Protein AF-I3E5K9-F1 (afdb_monomer_lite)

Sequence (62 aa):
MVKNLPLLLAMLVIGCSTTTIPLTTNSPQFVEWFLLIAGIILNIWSMMGLILHLGIKRLSNN

Foldseek 3Di:
DPPCLVVLVVLLVVLVVLLVCLVPDVDDPVSNVVSNVVSVVSNVVSVVVNCVVVVVVVVVVD

Radius of gyration: 14.74 Å; chains: 1; bounding box: 36×17×40 Å

Organism: NCBI:txid997296

Secondary structure (DSSP, 8-state):
--TTHHHHHHHHHHHHHHHHHHHHS---HHHHHHHHHHHHHHHHHHHHHHHHHHHHHHHTT-

Structure (mmCIF, N/CA/C/O backbone):
data_AF-I3E5K9-F1
#
_entry.id   AF-I3E5K9-F1
#
loop_
_atom_site.group_PDB
_atom_site.id
_atom_site.type_symbol
_atom_site.label_atom_id
_atom_site.label_alt_id
_atom_site.label_comp_id
_atom_site.label_asym_id
_atom_site.label_entity_id
_atom_site.label_seq_id
_atom_site.pdbx_PDB_ins_code
_atom_site.Cartn_x
_atom_site.Cartn_y
_atom_site.Cartn_z
_atom_site.occupancy
_atom_site.B_iso_or_equiv
_atom_site.auth_seq_id
_atom_site.auth_comp_id
_atom_site.auth_asym_id
_atom_site.auth_atom_id
_atom_site.pdbx_PDB_model_num
ATOM 1 N N . MET A 1 1 ? -22.497 8.077 12.866 1.00 44.69 1 MET A N 1
ATOM 2 C CA . MET A 1 1 ? -22.736 7.099 11.779 1.00 44.69 1 MET A CA 1
ATOM 3 C C . MET A 1 1 ? -21.914 7.499 10.560 1.00 44.69 1 MET A C 1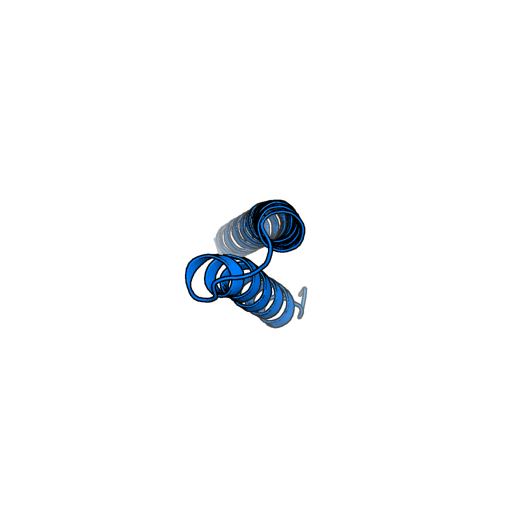
ATOM 5 O O . MET A 1 1 ? -22.422 8.206 9.703 1.00 44.69 1 MET A O 1
ATOM 9 N N . VAL A 1 2 ? -20.644 7.102 10.475 1.00 45.84 2 VAL A N 1
ATOM 10 C CA . VAL A 1 2 ? -19.876 7.294 9.236 1.00 45.84 2 VAL A CA 1
ATOM 11 C C . VAL A 1 2 ? -19.839 5.945 8.534 1.00 45.84 2 VAL A C 1
ATOM 13 O O . VAL A 1 2 ? -19.225 4.991 9.001 1.00 45.84 2 VAL A O 1
ATOM 16 N N . LYS A 1 3 ? -20.592 5.842 7.442 1.00 54.09 3 LYS A N 1
ATOM 17 C CA . LYS A 1 3 ? -20.887 4.612 6.689 1.00 54.09 3 LYS A CA 1
ATOM 18 C C . LYS A 1 3 ? -19.682 4.115 5.861 1.00 54.09 3 LYS A C 1
ATOM 20 O O . LYS A 1 3 ? -19.824 3.216 5.042 1.00 54.09 3 LYS A O 1
ATOM 25 N N . ASN A 1 4 ? -18.496 4.687 6.094 1.00 62.38 4 ASN A N 1
ATOM 26 C CA . ASN A 1 4 ? -17.334 4.629 5.202 1.00 62.38 4 ASN A CA 1
ATOM 27 C C . ASN A 1 4 ? -16.201 3.733 5.737 1.00 62.38 4 ASN A C 1
ATOM 29 O O . ASN A 1 4 ? -15.125 3.690 5.151 1.00 62.38 4 ASN A O 1
ATOM 33 N N . LEU A 1 5 ? -16.437 2.978 6.814 1.00 64.19 5 LEU A N 1
ATOM 34 C CA . LEU A 1 5 ? -15.527 1.921 7.268 1.00 64.19 5 LEU A CA 1
ATOM 35 C C . LEU A 1 5 ? -15.142 0.913 6.158 1.00 64.19 5 LEU A C 1
ATOM 37 O O . LEU A 1 5 ? -13.952 0.622 6.036 1.00 64.19 5 LEU A O 1
ATOM 41 N N . PRO A 1 6 ? -16.072 0.423 5.305 1.00 70.31 6 PRO A N 1
ATOM 42 C CA . PRO A 1 6 ? -15.690 -0.438 4.182 1.00 70.31 6 PRO A CA 1
ATOM 43 C C . PRO A 1 6 ? -14.796 0.276 3.156 1.00 70.31 6 PRO A C 1
ATOM 45 O O . PRO A 1 6 ? -13.956 -0.366 2.536 1.00 70.31 6 PRO A O 1
ATOM 48 N N . LEU A 1 7 ? -14.926 1.598 3.009 1.00 69.62 7 LEU A N 1
ATOM 49 C CA . LEU A 1 7 ? -14.109 2.391 2.087 1.00 69.62 7 LEU A CA 1
ATOM 50 C C . LEU A 1 7 ? -12.668 2.551 2.597 1.00 69.62 7 LEU A C 1
ATOM 52 O O . LEU A 1 7 ? -11.726 2.416 1.823 1.00 69.62 7 LEU A O 1
ATOM 56 N N . LEU A 1 8 ? -12.492 2.752 3.906 1.00 70.69 8 LEU A N 1
ATOM 57 C CA . LEU A 1 8 ? -11.177 2.763 4.561 1.00 70.69 8 LEU A CA 1
ATOM 58 C C . LEU A 1 8 ? -10.466 1.411 4.421 1.00 70.69 8 LEU A C 1
ATOM 60 O O . LEU A 1 8 ? -9.289 1.353 4.070 1.00 70.69 8 LEU A O 1
ATOM 64 N N . LEU A 1 9 ? -11.201 0.314 4.617 1.00 74.94 9 LEU A N 1
ATOM 65 C CA . LEU A 1 9 ? -10.658 -1.034 4.470 1.00 74.94 9 LEU A CA 1
ATOM 66 C C . LEU A 1 9 ? -10.294 -1.352 3.011 1.00 74.94 9 LEU A C 1
ATOM 68 O O . LEU A 1 9 ? -9.234 -1.916 2.760 1.00 74.94 9 LEU A O 1
ATOM 72 N N . ALA A 1 10 ? -11.106 -0.917 2.043 1.00 76.81 10 ALA A N 1
ATOM 73 C CA . ALA A 1 10 ? -10.769 -1.020 0.624 1.00 76.81 10 ALA A CA 1
ATOM 74 C C . ALA A 1 10 ? -9.492 -0.234 0.279 1.00 76.81 10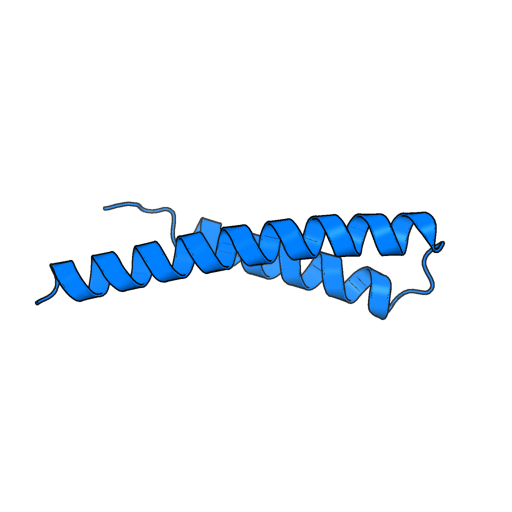 ALA A C 1
ATOM 76 O O . ALA A 1 10 ? -8.617 -0.764 -0.399 1.00 76.81 10 ALA A O 1
ATOM 77 N N . MET A 1 11 ? -9.334 0.988 0.801 1.00 75.25 11 MET A N 1
ATOM 78 C CA . MET A 1 11 ? -8.103 1.773 0.638 1.00 75.25 11 MET A CA 1
ATOM 79 C C . MET A 1 11 ? -6.878 1.092 1.256 1.00 75.25 11 MET A C 1
ATOM 81 O O . MET A 1 11 ? -5.798 1.159 0.674 1.00 75.25 11 MET A O 1
ATOM 85 N N . LEU A 1 12 ? -7.037 0.406 2.393 1.00 75.75 12 LEU A N 1
ATOM 86 C CA . LEU A 1 12 ? -5.966 -0.381 3.010 1.00 75.75 12 LEU A CA 1
ATOM 87 C C . LEU A 1 12 ? -5.541 -1.549 2.106 1.00 75.75 12 LEU A C 1
ATOM 89 O O . LEU A 1 12 ? -4.356 -1.748 1.861 1.00 75.75 12 LEU A O 1
ATOM 93 N N . VAL A 1 13 ? -6.511 -2.299 1.572 1.00 79.56 13 VAL A N 1
ATOM 94 C CA . VAL A 1 13 ? -6.253 -3.434 0.671 1.00 79.56 13 VAL A CA 1
ATOM 95 C C . VAL A 1 13 ? -5.580 -2.962 -0.618 1.00 79.56 13 VAL A C 1
ATOM 97 O O . VAL A 1 13 ? -4.611 -3.581 -1.060 1.00 79.56 13 VAL A O 1
ATOM 100 N N . ILE A 1 14 ? -6.036 -1.844 -1.190 1.00 81.88 14 ILE A N 1
ATOM 101 C CA . ILE A 1 14 ? -5.413 -1.231 -2.369 1.00 81.88 14 ILE A CA 1
ATOM 102 C C . ILE A 1 14 ? -3.975 -0.806 -2.050 1.00 81.88 14 ILE A C 1
ATOM 104 O O . ILE A 1 14 ? -3.084 -1.160 -2.813 1.00 81.88 14 ILE A O 1
ATOM 108 N N . GLY A 1 15 ? -3.734 -0.137 -0.915 1.00 78.44 15 GLY A N 1
ATOM 109 C CA . GLY A 1 15 ? -2.397 0.281 -0.474 1.00 78.44 15 GLY A CA 1
ATOM 110 C C . GLY A 1 15 ? -1.428 -0.887 -0.258 1.00 78.44 15 GLY A C 1
ATOM 111 O O . GLY A 1 15 ? -0.287 -0.837 -0.709 1.00 78.44 15 GLY A O 1
ATOM 112 N N . CYS A 1 16 ? -1.888 -1.975 0.366 1.00 76.12 16 CYS A N 1
ATOM 113 C CA . CYS A 1 16 ? -1.095 -3.198 0.521 1.00 76.12 16 C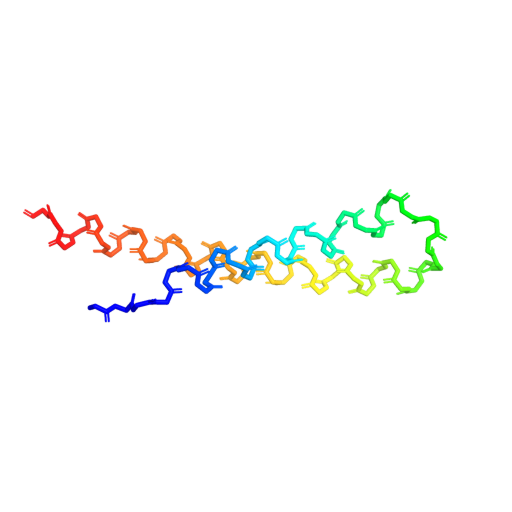YS A CA 1
ATOM 114 C C . CYS A 1 16 ? -0.787 -3.864 -0.826 1.00 76.12 16 CYS A C 1
ATOM 116 O O . CYS A 1 16 ? 0.329 -4.347 -1.035 1.00 76.12 16 CYS A O 1
ATOM 118 N N . SER A 1 17 ? -1.752 -3.864 -1.748 1.00 78.62 17 SER A N 1
ATOM 119 C CA . SER A 1 17 ? -1.583 -4.429 -3.091 1.00 78.62 17 SER A CA 1
ATOM 120 C C . SER A 1 17 ? -0.564 -3.623 -3.900 1.00 78.62 17 SER A C 1
ATOM 122 O O . SER A 1 17 ? 0.351 -4.196 -4.486 1.00 78.62 17 SER A O 1
ATOM 124 N N . THR A 1 18 ? -0.636 -2.288 -3.867 1.00 77.88 18 THR A N 1
ATOM 125 C CA . THR A 1 18 ? 0.353 -1.423 -4.530 1.00 77.88 18 THR A CA 1
ATOM 126 C C . THR A 1 18 ? 1.741 -1.500 -3.909 1.00 77.88 18 THR A C 1
ATOM 128 O O . THR A 1 18 ? 2.698 -1.244 -4.624 1.00 77.88 18 THR A O 1
ATOM 131 N N . THR A 1 19 ? 1.901 -1.906 -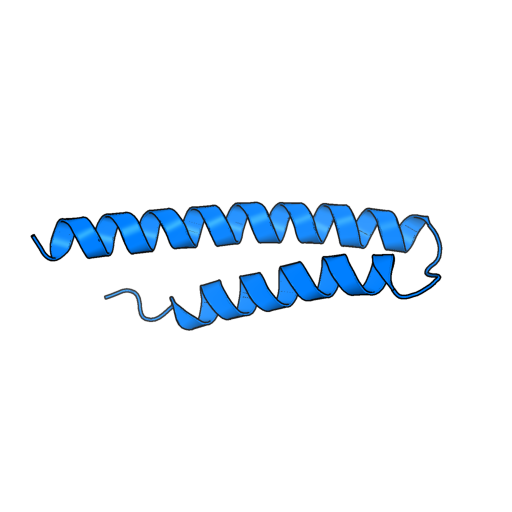2.645 1.00 76.69 19 THR A N 1
ATOM 132 C CA . THR A 1 19 ? 3.229 -2.236 -2.089 1.00 76.69 19 THR A CA 1
ATOM 133 C C . THR A 1 19 ? 3.727 -3.637 -2.450 1.00 76.69 19 THR A C 1
ATOM 135 O O . THR A 1 19 ? 4.931 -3.843 -2.522 1.00 76.69 19 THR A O 1
ATOM 138 N N . THR A 1 20 ? 2.845 -4.614 -2.685 1.00 77.31 20 THR A N 1
ATOM 139 C CA . THR A 1 20 ? 3.252 -6.004 -2.991 1.00 77.31 20 THR A CA 1
ATOM 140 C C . THR A 1 20 ? 3.540 -6.238 -4.470 1.00 77.31 20 THR A C 1
ATOM 142 O O . THR A 1 20 ? 4.442 -7.006 -4.797 1.00 77.31 20 THR A O 1
ATOM 145 N N . ILE A 1 21 ? 2.836 -5.559 -5.376 1.00 79.38 21 ILE A N 1
ATOM 146 C CA . ILE A 1 21 ? 3.105 -5.594 -6.824 1.00 79.38 21 ILE A CA 1
ATOM 147 C C . ILE A 1 21 ? 4.571 -5.251 -7.166 1.00 79.38 21 ILE A C 1
ATOM 149 O O . ILE A 1 21 ? 5.202 -6.055 -7.853 1.00 79.38 21 ILE A O 1
ATOM 153 N N . PRO A 1 22 ? 5.152 -4.136 -6.677 1.00 75.00 22 PRO A N 1
ATOM 154 C CA . PRO A 1 22 ? 6.546 -3.788 -6.952 1.00 75.00 22 PRO A CA 1
ATOM 155 C C . PRO A 1 22 ? 7.554 -4.762 -6.327 1.00 75.00 22 PRO A C 1
ATOM 157 O O . PRO A 1 22 ? 8.635 -4.933 -6.867 1.00 75.00 22 PRO A O 1
ATOM 160 N N . LEU A 1 23 ? 7.200 -5.442 -5.229 1.00 74.50 23 LEU A N 1
ATOM 161 C CA . LEU A 1 23 ? 8.061 -6.447 -4.586 1.00 74.50 23 LEU A CA 1
ATOM 162 C C . LEU A 1 23 ? 8.021 -7.821 -5.275 1.00 74.50 23 LEU A C 1
ATOM 164 O O . LEU A 1 23 ? 8.924 -8.632 -5.091 1.00 74.50 23 LEU A O 1
ATOM 168 N N . THR A 1 24 ? 6.955 -8.115 -6.022 1.00 77.38 24 THR A N 1
ATOM 169 C CA . THR A 1 24 ? 6.736 -9.417 -6.683 1.00 77.38 24 THR A CA 1
ATOM 170 C C . THR A 1 24 ? 7.035 -9.381 -8.176 1.00 77.38 24 THR A C 1
ATOM 172 O O . THR A 1 24 ? 7.353 -10.408 -8.773 1.00 77.38 24 THR A O 1
ATOM 175 N N . THR A 1 25 ? 6.957 -8.201 -8.783 1.00 74.69 25 THR A N 1
ATOM 176 C CA . THR A 1 25 ? 7.202 -7.992 -10.207 1.00 74.69 25 THR A CA 1
ATOM 177 C C . THR A 1 25 ? 8.555 -7.313 -10.367 1.00 74.69 25 THR A C 1
ATOM 179 O O . THR A 1 25 ? 8.830 -6.344 -9.671 1.00 74.69 25 THR A O 1
ATOM 182 N N . ASN A 1 26 ? 9.396 -7.774 -11.302 1.00 72.38 26 ASN A N 1
ATOM 183 C CA . ASN A 1 26 ? 10.629 -7.069 -11.680 1.00 72.38 26 ASN A CA 1
ATOM 184 C C . ASN A 1 26 ? 10.272 -5.799 -12.475 1.00 72.38 26 ASN A C 1
ATOM 186 O O . ASN A 1 26 ? 10.421 -5.732 -13.695 1.00 72.38 26 ASN A O 1
ATOM 190 N N . SER A 1 27 ? 9.698 -4.822 -11.781 1.00 68.38 27 SER A N 1
ATOM 191 C CA . SER A 1 27 ? 9.356 -3.511 -12.314 1.00 68.38 27 SER A CA 1
ATOM 192 C C . SER A 1 27 ? 10.605 -2.632 -12.423 1.00 68.38 27 SER A C 1
ATOM 194 O O . SER A 1 27 ? 11.541 -2.775 -11.640 1.00 68.38 27 SER A O 1
ATOM 196 N N . PRO A 1 28 ? 10.635 -1.679 -13.368 1.00 78.44 28 PRO A N 1
ATOM 197 C CA . PRO A 1 28 ? 11.701 -0.689 -13.419 1.00 78.44 28 PRO A CA 1
ATOM 198 C C . PRO A 1 28 ? 11.778 0.084 -12.093 1.00 78.44 28 PRO A C 1
ATOM 200 O O . PRO A 1 28 ? 10.764 0.552 -11.574 1.00 78.44 28 PRO A O 1
ATOM 203 N N . GLN A 1 29 ? 12.997 0.252 -11.578 1.00 77.12 29 GLN A N 1
ATOM 204 C CA . GLN A 1 29 ? 13.302 0.750 -10.228 1.00 77.12 29 GLN A CA 1
ATOM 205 C C . GLN A 1 29 ? 12.624 2.087 -9.873 1.00 77.12 29 GLN A C 1
ATOM 207 O O . GLN A 1 29 ? 12.268 2.329 -8.722 1.00 77.12 29 GLN A O 1
ATOM 212 N N . PHE A 1 30 ? 12.393 2.947 -10.869 1.00 78.19 30 PHE A N 1
ATOM 213 C CA . PHE A 1 30 ? 11.693 4.222 -10.690 1.00 78.19 30 PHE A CA 1
ATOM 214 C C . PHE A 1 30 ? 10.202 4.041 -10.359 1.00 78.19 30 PHE A C 1
ATOM 216 O O . PHE A 1 30 ? 9.652 4.741 -9.513 1.00 78.19 30 PHE A O 1
ATOM 223 N N . VAL A 1 31 ? 9.551 3.075 -11.011 1.00 77.19 31 VAL A N 1
ATOM 224 C CA . VAL A 1 31 ? 8.138 2.735 -10.792 1.00 77.19 31 VAL A CA 1
ATOM 225 C C . VAL A 1 31 ? 7.974 2.000 -9.463 1.00 77.19 31 VAL A C 1
ATOM 227 O O . VAL A 1 31 ? 7.022 2.267 -8.734 1.00 77.19 31 VAL A O 1
ATOM 230 N N . GLU A 1 32 ? 8.935 1.143 -9.115 1.00 79.06 32 GLU A N 1
ATOM 231 C CA . GLU A 1 32 ? 8.981 0.420 -7.840 1.00 79.06 32 GLU A CA 1
ATOM 232 C C . GLU A 1 32 ? 8.987 1.376 -6.638 1.00 79.06 32 GLU A C 1
ATOM 234 O O . GLU A 1 32 ? 8.112 1.310 -5.773 1.00 79.06 32 GLU A O 1
ATOM 239 N N . TRP A 1 33 ? 9.919 2.333 -6.631 1.00 79.50 33 TRP A N 1
ATOM 240 C CA . TRP A 1 33 ? 10.028 3.337 -5.573 1.00 79.50 33 TRP A CA 1
ATOM 241 C C . TRP A 1 33 ? 8.796 4.235 -5.485 1.00 79.50 33 TRP A C 1
ATOM 243 O O . TRP A 1 33 ? 8.329 4.530 -4.384 1.00 79.50 33 TRP A O 1
ATOM 253 N N . PHE A 1 34 ? 8.242 4.649 -6.628 1.00 83.19 34 PHE A N 1
ATOM 254 C CA . PHE A 1 34 ? 7.051 5.494 -6.646 1.00 83.19 34 PHE A CA 1
ATOM 255 C C . PHE A 1 34 ? 5.831 4.767 -6.059 1.00 83.19 34 PHE A C 1
ATOM 257 O O . PHE A 1 34 ? 5.118 5.339 -5.231 1.00 83.19 34 PHE A O 1
ATOM 264 N N . LEU A 1 35 ? 5.617 3.495 -6.425 1.00 78.75 35 LEU A N 1
ATOM 265 C CA . LEU A 1 35 ? 4.545 2.676 -5.852 1.00 78.75 35 LEU A CA 1
ATOM 266 C C . LEU A 1 35 ? 4.759 2.406 -4.359 1.00 78.75 35 LEU A C 1
ATOM 268 O O . LEU A 1 35 ? 3.792 2.467 -3.601 1.00 78.75 35 LEU A O 1
ATOM 272 N N . LEU A 1 36 ? 5.995 2.147 -3.922 1.00 80.69 36 LEU A N 1
ATOM 273 C CA . LEU A 1 36 ? 6.310 1.937 -2.508 1.00 80.69 36 LEU A CA 1
ATOM 274 C C . LEU A 1 36 ? 6.012 3.184 -1.670 1.00 80.69 36 LEU A C 1
ATOM 276 O O . LEU A 1 36 ? 5.324 3.083 -0.657 1.00 80.69 36 LEU A O 1
ATOM 280 N N . ILE A 1 37 ? 6.462 4.364 -2.106 1.00 84.88 37 ILE A N 1
ATOM 281 C CA . ILE A 1 37 ? 6.207 5.628 -1.399 1.00 84.88 37 ILE A CA 1
ATOM 282 C C . ILE A 1 37 ? 4.702 5.909 -1.332 1.00 84.88 37 ILE A C 1
ATOM 284 O O . ILE A 1 37 ? 4.167 6.178 -0.254 1.00 84.88 37 ILE A O 1
ATOM 288 N N . ALA A 1 38 ? 4.004 5.809 -2.467 1.00 82.62 38 ALA A N 1
ATOM 289 C CA . ALA A 1 38 ? 2.563 6.031 -2.524 1.00 82.62 38 ALA A CA 1
ATOM 290 C C . ALA A 1 38 ? 1.799 5.033 -1.639 1.00 82.62 38 ALA A C 1
ATOM 292 O O . ALA A 1 38 ? 0.880 5.418 -0.914 1.00 82.62 38 ALA A O 1
ATOM 293 N N . GLY A 1 39 ? 2.208 3.763 -1.656 1.00 80.88 39 GLY A N 1
ATOM 294 C CA . GLY A 1 39 ? 1.625 2.700 -0.850 1.00 80.88 39 GLY A CA 1
ATOM 295 C C . GLY A 1 39 ? 1.841 2.900 0.650 1.00 80.88 39 GLY A C 1
ATOM 296 O O . GLY A 1 39 ? 0.895 2.732 1.413 1.00 80.88 39 GLY A O 1
ATOM 297 N N . ILE A 1 40 ? 3.028 3.341 1.082 1.00 82.62 40 ILE A N 1
ATOM 298 C CA . ILE A 1 40 ? 3.321 3.660 2.491 1.00 82.62 40 ILE A CA 1
ATOM 299 C C . ILE A 1 40 ? 2.445 4.815 2.983 1.00 82.62 40 ILE A C 1
ATOM 301 O O . ILE A 1 40 ? 1.834 4.708 4.046 1.00 82.62 40 ILE A O 1
ATOM 305 N N . ILE A 1 41 ? 2.336 5.898 2.207 1.00 85.50 41 ILE A N 1
ATOM 306 C CA . ILE A 1 41 ? 1.511 7.059 2.572 1.00 85.50 41 ILE A CA 1
ATOM 307 C C . ILE A 1 41 ? 0.037 6.648 2.697 1.00 85.50 41 ILE A C 1
ATOM 309 O O . ILE A 1 41 ? -0.612 6.977 3.692 1.00 85.50 41 ILE A O 1
ATOM 313 N N . LEU A 1 42 ? -0.477 5.881 1.729 1.00 78.44 42 LEU A N 1
ATOM 314 C CA . LEU A 1 42 ? -1.837 5.335 1.765 1.00 78.44 42 LEU A CA 1
ATOM 315 C C . LEU A 1 42 ? -2.061 4.414 2.969 1.00 78.44 42 LEU A C 1
ATOM 317 O O . LEU A 1 42 ? -3.109 4.505 3.609 1.00 78.44 42 LEU A O 1
ATOM 321 N N . ASN A 1 43 ? -1.088 3.564 3.311 1.00 80.12 43 ASN A N 1
ATOM 322 C CA . ASN A 1 43 ? -1.188 2.663 4.458 1.00 80.12 43 ASN A CA 1
ATOM 323 C C . ASN A 1 43 ? -1.219 3.430 5.783 1.00 80.12 43 ASN A C 1
ATOM 325 O O . ASN A 1 43 ? -2.105 3.185 6.598 1.00 80.12 43 ASN A O 1
ATOM 329 N N . ILE A 1 44 ? -0.314 4.395 5.987 1.00 83.06 44 ILE A N 1
ATOM 330 C CA . ILE A 1 44 ? -0.276 5.221 7.206 1.00 83.06 44 ILE A CA 1
ATOM 331 C C . ILE A 1 44 ? -1.585 5.996 7.360 1.00 83.06 44 ILE A C 1
ATOM 333 O O . ILE A 1 44 ? -2.186 5.993 8.435 1.00 83.06 44 ILE A O 1
ATOM 337 N N . TRP A 1 45 ? -2.060 6.621 6.281 1.00 80.62 45 TRP A N 1
ATOM 338 C CA . TRP A 1 45 ? -3.308 7.379 6.299 1.00 80.62 45 TRP A CA 1
ATOM 339 C C . TRP A 1 45 ? -4.517 6.492 6.613 1.00 80.62 45 TRP A C 1
ATOM 341 O O . TRP A 1 45 ? -5.344 6.832 7.464 1.00 80.62 45 TRP A O 1
ATOM 351 N N . SER A 1 46 ? -4.592 5.322 5.976 1.00 75.75 46 SER A N 1
ATOM 352 C CA . SER A 1 46 ? -5.673 4.364 6.194 1.00 75.75 46 SER A CA 1
ATOM 353 C C . SER A 1 46 ? -5.648 3.789 7.613 1.00 75.75 46 SER A C 1
ATOM 355 O O . SER A 1 46 ? -6.675 3.748 8.288 1.00 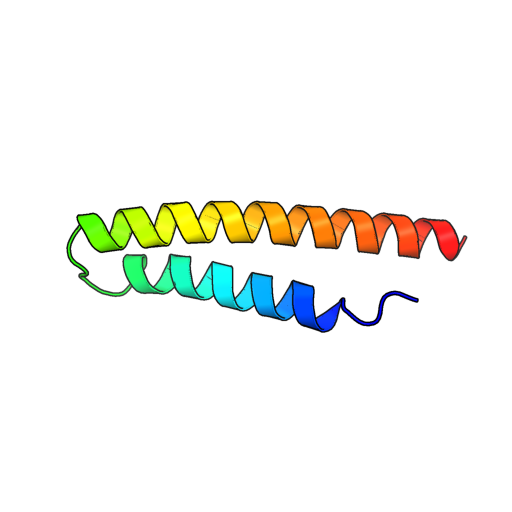75.75 46 SER A O 1
ATOM 357 N N . MET A 1 47 ? -4.469 3.432 8.125 1.00 80.31 47 MET A N 1
ATOM 358 C CA . MET A 1 47 ? -4.294 2.899 9.475 1.00 80.31 47 MET A CA 1
ATOM 359 C C . MET A 1 47 ? -4.655 3.938 10.544 1.00 80.31 47 MET A C 1
ATOM 361 O O . MET A 1 47 ? -5.357 3.612 11.504 1.00 80.31 47 MET A O 1
ATOM 365 N N . MET A 1 48 ? -4.262 5.201 10.351 1.00 82.12 48 MET A N 1
ATOM 366 C CA . MET A 1 48 ? -4.616 6.296 11.256 1.00 82.12 48 MET A CA 1
ATOM 367 C C . MET A 1 48 ? -6.128 6.551 11.263 1.00 82.12 48 MET A C 1
ATOM 369 O O . MET A 1 48 ? -6.727 6.636 12.336 1.00 82.12 48 MET A O 1
ATOM 373 N N . GLY A 1 49 ? -6.772 6.574 10.091 1.00 78.12 49 GLY A N 1
ATOM 374 C CA . GLY A 1 49 ? -8.230 6.688 9.978 1.00 78.12 49 GLY A CA 1
ATOM 375 C C . GLY A 1 49 ? -8.977 5.513 10.619 1.00 78.12 49 GLY A C 1
ATOM 376 O O . GLY A 1 49 ? -9.998 5.712 11.282 1.00 78.12 49 GLY A O 1
ATOM 377 N N . LEU A 1 50 ? -8.449 4.293 10.487 1.00 75.00 50 LEU A N 1
ATOM 378 C CA . LEU A 1 50 ? -9.037 3.090 11.072 1.00 75.00 50 LEU A CA 1
ATOM 379 C C . LEU A 1 50 ? -8.935 3.086 12.604 1.00 75.00 50 LEU A C 1
ATOM 381 O O . LEU A 1 50 ? -9.923 2.789 13.275 1.00 75.00 50 LEU A O 1
ATOM 385 N N . ILE A 1 51 ? -7.772 3.447 13.160 1.00 78.50 51 ILE A N 1
ATOM 386 C CA . ILE A 1 51 ? -7.540 3.525 14.611 1.00 78.50 51 ILE A CA 1
ATOM 387 C C . ILE A 1 51 ? -8.422 4.599 15.240 1.00 78.50 51 ILE A C 1
ATOM 389 O O . ILE A 1 51 ? -9.057 4.333 16.260 1.00 78.50 51 ILE A O 1
ATOM 393 N N . LEU A 1 52 ? -8.516 5.781 14.625 1.00 78.38 52 LEU A N 1
ATOM 394 C CA . LEU A 1 52 ? -9.373 6.857 15.123 1.00 78.38 52 LEU A CA 1
ATOM 395 C C . LEU A 1 52 ? -10.841 6.411 15.139 1.00 78.38 52 LEU A C 1
ATOM 397 O O . LEU A 1 52 ? -11.551 6.611 16.122 1.00 78.38 52 LEU A O 1
ATOM 401 N N . HIS A 1 53 ? -11.286 5.732 14.079 1.00 74.00 53 HIS A N 1
ATOM 402 C CA . HIS A 1 53 ? -12.658 5.252 13.976 1.00 74.00 53 HIS A CA 1
ATOM 403 C C . HIS A 1 53 ? -12.963 4.113 14.961 1.00 74.00 53 HIS A C 1
ATOM 405 O O . HIS A 1 53 ? -14.022 4.111 15.589 1.00 74.00 53 HIS A O 1
ATOM 411 N N . LEU A 1 54 ? -12.055 3.145 15.120 1.00 71.31 54 LEU A N 1
ATOM 412 C CA . LEU A 1 54 ? -12.181 2.078 16.116 1.00 71.31 54 LEU A CA 1
ATOM 413 C C . LEU A 1 54 ? -12.152 2.642 17.537 1.00 71.31 54 LEU A C 1
ATOM 415 O O . LEU A 1 54 ? -12.991 2.256 18.344 1.00 71.31 54 LEU A O 1
ATOM 419 N N . GLY A 1 55 ? -11.251 3.583 17.827 1.00 71.12 55 GLY A N 1
ATOM 420 C CA . GLY A 1 55 ? -11.134 4.247 19.125 1.00 71.12 55 GLY A CA 1
ATOM 421 C C . GLY A 1 55 ? -12.399 5.016 19.499 1.00 71.12 55 GLY A C 1
ATOM 422 O O . GLY A 1 55 ? -12.954 4.794 20.573 1.00 71.12 55 GLY A O 1
ATOM 423 N N . ILE A 1 56 ? -12.924 5.836 18.583 1.00 68.56 56 ILE A N 1
ATOM 424 C CA . ILE A 1 56 ? -14.170 6.590 18.795 1.00 68.56 56 ILE A CA 1
ATOM 425 C C . ILE A 1 56 ? -15.369 5.645 18.929 1.00 68.56 56 ILE A C 1
ATOM 427 O O . ILE A 1 56 ? -16.206 5.836 19.809 1.00 68.56 56 ILE A O 1
ATOM 431 N N . LYS A 1 57 ? -15.459 4.592 18.103 1.00 65.50 57 LYS A N 1
ATOM 432 C CA . LYS A 1 57 ? -16.562 3.621 18.190 1.00 65.50 57 LYS A CA 1
ATOM 433 C C . LYS A 1 57 ? -16.531 2.834 19.502 1.00 65.50 57 LYS A C 1
ATOM 435 O O . LYS A 1 57 ? -17.587 2.527 20.043 1.00 65.50 57 LYS A O 1
ATOM 440 N N . ARG A 1 58 ? -15.341 2.511 20.014 1.00 61.75 58 ARG A N 1
ATOM 441 C CA . ARG A 1 58 ? -15.172 1.806 21.290 1.00 61.75 58 ARG A CA 1
ATOM 442 C C . ARG A 1 58 ? -15.504 2.702 22.485 1.00 61.75 58 ARG A C 1
ATOM 444 O O . ARG A 1 58 ? -16.100 2.213 23.433 1.00 61.75 58 ARG A O 1
ATOM 451 N N . LEU A 1 59 ? -15.167 3.991 22.408 1.00 63.59 59 LEU A N 1
ATOM 452 C CA . LEU A 1 59 ? -15.464 4.986 23.443 1.00 63.59 59 LEU A CA 1
ATOM 453 C C . LEU A 1 59 ? -16.947 5.391 23.470 1.00 63.59 59 LEU A C 1
ATOM 455 O O . LEU A 1 59 ? -17.494 5.604 24.537 1.00 63.59 59 LEU A O 1
ATOM 459 N N . SER A 1 60 ? -17.614 5.440 22.313 1.00 60.59 60 SER A N 1
ATOM 460 C CA . SER A 1 60 ? -19.053 5.738 22.211 1.00 60.59 60 SER A CA 1
ATOM 461 C C . SER A 1 60 ? -19.970 4.581 22.635 1.00 60.59 60 SER A C 1
ATOM 463 O O . SER A 1 60 ? -21.173 4.791 22.755 1.00 60.59 60 SER A O 1
ATOM 465 N N . ASN A 1 61 ? -19.442 3.363 22.769 1.00 57.9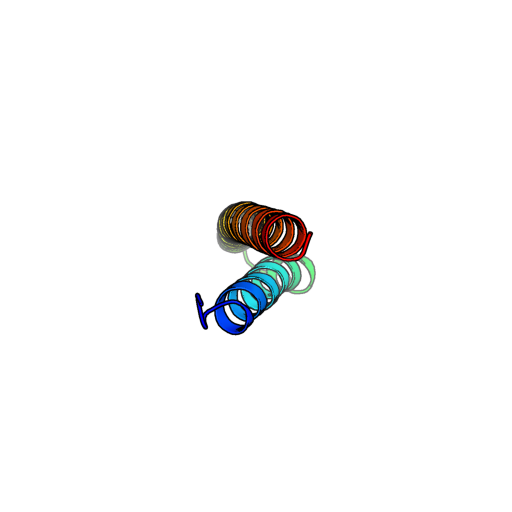1 61 ASN A N 1
ATOM 466 C CA . ASN A 1 61 ? -20.202 2.168 23.152 1.00 57.91 61 ASN A CA 1
ATOM 467 C C . ASN A 1 61 ? -19.908 1.737 24.604 1.00 57.91 61 ASN A C 1
ATOM 469 O O . ASN A 1 61 ? -20.123 0.573 24.948 1.00 57.91 61 ASN A O 1
ATOM 473 N N . ASN A 1 62 ? -19.354 2.650 25.407 1.00 50.41 62 ASN A N 1
ATOM 474 C CA . ASN A 1 62 ? -19.158 2.547 26.853 1.00 50.41 62 ASN A CA 1
ATOM 475 C C . ASN A 1 62 ? -20.077 3.564 27.535 1.00 50.41 62 ASN A C 1
ATOM 477 O O . ASN A 1 62 ? -20.620 3.216 28.601 1.00 50.41 62 ASN A O 1
#

pLDDT: mean 73.82, std 8.99, range [44.69, 85.5]